Protein AF-A0AAV5XIL0-F1 (afdb_monomer_lite)

Secondary structure (DSSP, 8-state):
-PPP-HHHHHHHHHH-HHHHHHHHH-HHHHHHTS---HHHHHHHHHHHHHT-SS-HHHHHHHHHHHHHHHH--

pLDDT: mean 84.51, std 9.38, range [44.38, 92.0]

Foldseek 3Di:
DDQAELVNLLVCLVPPPVLLLVCLVCVPVSCVSGPYDPVRSVQLVVLSVVLPDDDSVSSSVSSNVSSCVVPVD

Sequence (73 aa):
MGRLGIRDLVGRAMIDKEFLAELLRDPRAVLADFDLSAEEQAAIMQAVGRTRSGSDRQRARALQIVLMKRWAT

Structure (mmCIF, N/CA/C/O backbone):
data_AF-A0AAV5XIL0-F1
#
_entry.id   AF-A0AAV5XIL0-F1
#
loop_
_atom_site.group_PDB
_atom_site.id
_atom_site.type_symbol
_atom_site.label_atom_id
_atom_site.label_alt_id
_atom_site.label_comp_id
_atom_site.label_asym_id
_atom_site.label_entity_id
_atom_site.label_seq_id
_atom_site.pdbx_PDB_ins_code
_atom_site.Cartn_x
_atom_site.Cartn_y
_atom_site.Cartn_z
_atom_site.occupancy
_atom_site.B_iso_or_equiv
_atom_site.auth_seq_id
_atom_site.auth_comp_id
_atom_site.auth_asym_id
_atom_site.auth_atom_id
_atom_site.pdbx_PDB_model_num
ATOM 1 N N . MET A 1 1 ? -2.133 -8.465 -22.037 1.00 44.38 1 MET A N 1
ATOM 2 C CA . MET A 1 1 ? -2.563 -7.491 -21.016 1.00 44.38 1 MET A CA 1
ATOM 3 C C . MET A 1 1 ? -1.389 -7.282 -20.082 1.00 44.38 1 MET A C 1
ATOM 5 O O . MET A 1 1 ? -0.861 -8.275 -19.599 1.00 44.38 1 MET A O 1
ATOM 9 N N . GLY A 1 2 ? -0.885 -6.052 -19.971 1.00 56.16 2 GLY A N 1
ATOM 10 C CA . 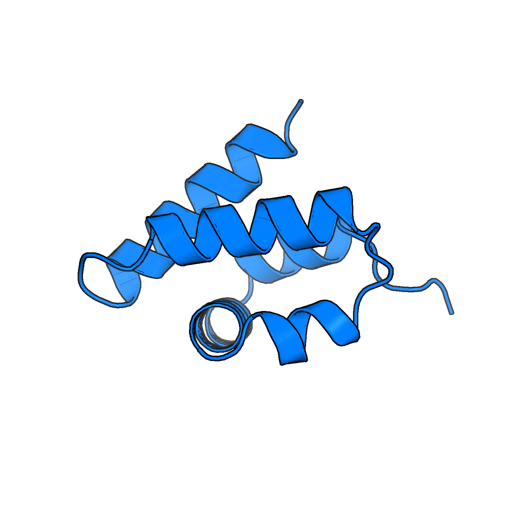GLY A 1 2 ? 0.269 -5.758 -19.115 1.00 56.16 2 GLY A CA 1
ATOM 11 C C . GLY A 1 2 ? -0.094 -6.051 -17.665 1.00 56.16 2 GLY A C 1
ATOM 12 O O . GLY A 1 2 ? -1.179 -5.669 -17.231 1.00 56.16 2 GLY A O 1
ATOM 13 N N . ARG A 1 3 ? 0.755 -6.792 -16.950 1.00 68.81 3 ARG A N 1
ATOM 14 C CA . ARG A 1 3 ? 0.540 -7.033 -15.522 1.00 68.81 3 ARG A CA 1
ATOM 15 C C . ARG A 1 3 ? 0.633 -5.694 -14.788 1.00 68.81 3 ARG A C 1
ATOM 17 O O . ARG A 1 3 ? 1.470 -4.867 -15.145 1.00 68.81 3 ARG A O 1
ATOM 24 N N . LEU A 1 4 ? -0.246 -5.477 -13.813 1.00 85.75 4 LEU A N 1
ATOM 25 C CA . LEU A 1 4 ? -0.267 -4.248 -13.022 1.00 85.75 4 LEU A CA 1
ATOM 26 C C . LEU A 1 4 ? 1.017 -4.179 -12.191 1.00 85.75 4 LEU A C 1
ATOM 28 O O . LEU A 1 4 ? 1.303 -5.096 -11.421 1.00 85.75 4 LEU A O 1
ATOM 32 N N . GLY A 1 5 ? 1.793 -3.114 -12.373 1.00 89.06 5 GLY A N 1
ATOM 33 C CA . GLY A 1 5 ? 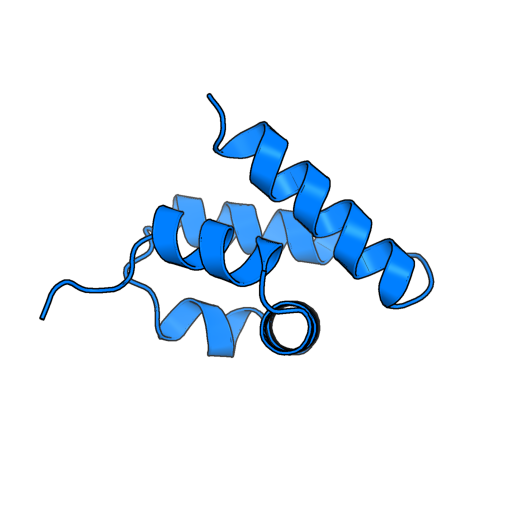3.062 -2.925 -11.677 1.00 89.06 5 GLY A CA 1
ATOM 34 C C . GLY A 1 5 ? 2.914 -2.064 -10.426 1.00 89.06 5 GLY A C 1
ATOM 35 O O . GLY A 1 5 ? 1.825 -1.620 -10.053 1.00 89.06 5 GLY A O 1
ATOM 36 N N . ILE A 1 6 ? 4.042 -1.742 -9.796 1.00 88.69 6 ILE A N 1
ATOM 37 C CA . ILE A 1 6 ? 4.048 -0.906 -8.590 1.00 88.69 6 ILE A CA 1
ATOM 38 C C . ILE A 1 6 ? 3.462 0.493 -8.813 1.00 88.69 6 ILE A C 1
ATOM 40 O O . ILE A 1 6 ? 2.810 1.041 -7.926 1.00 88.69 6 ILE A O 1
ATOM 44 N N . ARG A 1 7 ? 3.632 1.070 -10.010 1.00 87.88 7 ARG A N 1
ATOM 45 C CA . ARG A 1 7 ? 3.059 2.383 -10.349 1.00 87.88 7 ARG A CA 1
ATOM 46 C C . ARG A 1 7 ? 1.535 2.340 -10.379 1.00 87.88 7 ARG A C 1
ATOM 48 O O . ARG A 1 7 ? 0.908 3.272 -9.880 1.00 87.88 7 ARG A O 1
ATOM 55 N N . ASP A 1 8 ? 0.952 1.263 -10.900 1.00 90.81 8 ASP A N 1
ATOM 56 C CA . ASP A 1 8 ? -0.496 1.057 -10.903 1.00 90.81 8 ASP A CA 1
ATOM 57 C C . ASP A 1 8 ? -1.025 0.902 -9.479 1.00 90.81 8 ASP A C 1
ATOM 59 O O . ASP A 1 8 ? -2.007 1.548 -9.121 1.00 90.81 8 ASP A O 1
ATOM 63 N N . LEU A 1 9 ? -0.334 0.123 -8.638 1.00 91.44 9 LEU A N 1
ATOM 64 C CA . LEU A 1 9 ? -0.687 -0.035 -7.226 1.00 91.44 9 LEU A CA 1
ATOM 65 C C . LEU A 1 9 ? -0.698 1.306 -6.494 1.00 91.44 9 LEU A C 1
ATOM 67 O O . LEU A 1 9 ? -1.664 1.640 -5.807 1.00 91.44 9 LEU A O 1
ATOM 71 N N . VAL A 1 10 ? 0.379 2.080 -6.639 1.00 89.38 10 VAL A N 1
ATOM 72 C CA . VAL A 1 10 ? 0.515 3.384 -5.983 1.00 89.38 10 VAL A CA 1
ATOM 73 C C . VAL A 1 10 ? -0.550 4.343 -6.499 1.00 89.38 10 VAL A C 1
ATOM 75 O O . VAL A 1 10 ? -1.198 5.007 -5.695 1.00 89.38 10 VAL A O 1
ATOM 78 N N . GLY A 1 11 ? -0.780 4.377 -7.815 1.00 90.50 11 GLY A N 1
ATOM 79 C CA . GLY A 1 11 ? -1.823 5.193 -8.429 1.00 90.50 11 GLY A CA 1
ATOM 80 C C . GLY A 1 11 ? -3.204 4.874 -7.860 1.00 90.50 11 GLY A C 1
ATOM 81 O O . GLY A 1 11 ? -3.903 5.782 -7.409 1.00 90.50 11 GLY A O 1
ATOM 82 N N . ARG A 1 12 ? -3.558 3.586 -7.787 1.00 91.31 12 ARG A N 1
ATOM 83 C CA . ARG A 1 12 ? -4.835 3.113 -7.235 1.00 91.31 12 ARG A CA 1
ATOM 84 C C . ARG A 1 12 ? -4.974 3.455 -5.753 1.00 91.31 12 ARG A C 1
ATOM 86 O O . ARG A 1 12 ? -5.992 4.005 -5.360 1.00 91.31 12 ARG A O 1
ATOM 93 N N . ALA A 1 13 ? -3.921 3.271 -4.958 1.00 90.00 13 ALA A N 1
ATOM 94 C CA . ALA A 1 13 ? -3.891 3.659 -3.546 1.00 90.00 13 ALA A CA 1
ATOM 95 C C . ALA A 1 13 ? -4.073 5.173 -3.300 1.00 90.00 13 ALA A C 1
ATOM 97 O O . ALA A 1 13 ? -4.458 5.573 -2.197 1.00 90.00 13 ALA A O 1
ATOM 98 N N . MET A 1 14 ? -3.776 6.033 -4.282 1.00 88.81 14 MET A N 1
ATOM 99 C CA . MET A 1 14 ? -3.989 7.482 -4.156 1.00 88.81 14 MET A CA 1
ATOM 100 C C . MET A 1 14 ? -5.433 7.901 -4.436 1.00 88.81 14 MET A C 1
ATOM 102 O O . MET A 1 14 ? -5.931 8.824 -3.791 1.00 88.81 14 MET A O 1
ATOM 106 N N . ILE A 1 15 ? -6.091 7.251 -5.396 1.00 89.38 15 ILE A N 1
ATOM 107 C CA . ILE A 1 15 ? -7.414 7.654 -5.901 1.00 89.38 15 ILE A CA 1
ATOM 108 C C . ILE A 1 15 ? -8.559 6.836 -5.300 1.00 89.38 15 ILE A C 1
ATOM 110 O O . ILE A 1 15 ? -9.651 7.367 -5.108 1.00 89.38 15 ILE A O 1
ATOM 114 N N . ASP A 1 16 ? -8.306 5.571 -4.967 1.00 91.25 16 ASP A N 1
ATOM 115 C CA . ASP A 1 16 ? -9.304 4.616 -4.505 1.00 91.25 16 ASP A CA 1
ATOM 116 C C . ASP A 1 16 ? -9.127 4.329 -3.006 1.00 91.25 16 ASP A C 1
ATOM 118 O O . ASP A 1 16 ? -8.177 3.683 -2.550 1.00 91.25 16 ASP A O 1
ATOM 122 N N . LYS A 1 17 ? -10.069 4.853 -2.218 1.00 85.62 17 LYS A N 1
ATOM 123 C CA . LYS A 1 17 ? -10.081 4.700 -0.759 1.00 85.62 17 LYS A CA 1
ATOM 124 C C . LYS A 1 17 ? -10.508 3.303 -0.325 1.00 85.62 17 LYS A C 1
ATOM 126 O O . LYS A 1 17 ? -10.083 2.874 0.746 1.00 85.62 17 LYS A O 1
ATOM 131 N N . GLU A 1 18 ? -11.338 2.624 -1.112 1.00 88.31 18 GLU A N 1
ATOM 132 C CA . GLU A 1 18 ? -11.778 1.262 -0.808 1.00 88.31 18 GLU A CA 1
ATOM 133 C C . GLU A 1 18 ? -10.630 0.287 -1.047 1.00 88.31 18 GLU A C 1
ATOM 135 O O . GLU A 1 18 ? -10.306 -0.497 -0.157 1.00 88.31 18 GLU A O 1
ATOM 140 N N . PHE A 1 19 ? -9.908 0.450 -2.160 1.00 91.06 19 PHE A N 1
ATOM 141 C CA . PHE A 1 19 ? -8.664 -0.276 -2.416 1.00 91.06 19 PHE A CA 1
ATOM 142 C C . PHE A 1 19 ? -7.643 -0.077 -1.292 1.00 91.06 19 PHE A C 1
ATOM 144 O O . PHE A 1 19 ? -7.037 -1.029 -0.807 1.00 91.06 19 PHE A O 1
ATOM 151 N N . LEU A 1 20 ? -7.452 1.163 -0.836 1.00 88.56 20 LEU A N 1
ATOM 152 C CA . LEU A 1 20 ? -6.519 1.450 0.252 1.00 88.56 20 LEU A CA 1
ATOM 153 C C . LEU A 1 20 ? -6.949 0.803 1.580 1.00 88.56 20 LEU A C 1
ATOM 155 O O . LEU A 1 20 ? -6.098 0.343 2.343 1.00 88.56 20 LEU A O 1
ATOM 159 N N . ALA A 1 21 ? -8.252 0.762 1.867 1.00 88.81 21 ALA A N 1
ATOM 160 C CA . ALA A 1 21 ? -8.783 0.076 3.041 1.00 88.81 21 ALA A CA 1
ATOM 161 C C . ALA A 1 21 ? -8.578 -1.444 2.945 1.00 88.81 21 ALA A C 1
ATOM 163 O O . ALA A 1 21 ? -8.197 -2.071 3.935 1.00 88.81 21 ALA A O 1
ATOM 164 N N . GLU A 1 22 ? -8.758 -2.024 1.759 1.00 90.62 22 GLU A N 1
ATOM 165 C CA . GLU A 1 22 ? -8.494 -3.437 1.495 1.00 90.62 22 GLU A CA 1
ATOM 166 C C . GLU A 1 22 ? -7.001 -3.769 1.625 1.00 90.62 22 GLU A C 1
ATOM 168 O O . GLU A 1 22 ? -6.644 -4.704 2.337 1.00 90.62 22 GLU A O 1
ATOM 173 N N . LEU A 1 23 ? -6.117 -2.926 1.081 1.00 90.62 23 LEU A N 1
ATOM 174 C CA . LEU A 1 23 ? -4.662 -3.040 1.225 1.00 90.62 23 LEU A CA 1
ATOM 175 C C . LEU A 1 23 ? -4.213 -2.968 2.694 1.00 90.62 23 LEU A C 1
ATOM 177 O O . LEU A 1 23 ? -3.256 -3.628 3.090 1.00 90.62 23 LEU A O 1
ATOM 181 N N . LEU A 1 24 ? -4.891 -2.177 3.529 1.00 87.88 24 LEU A N 1
ATOM 182 C CA . LEU A 1 24 ? -4.625 -2.117 4.971 1.00 87.88 24 LEU A CA 1
ATOM 183 C C . LEU A 1 24 ? -5.192 -3.314 5.744 1.00 87.88 24 LEU A C 1
ATOM 185 O O . LEU A 1 24 ? -4.692 -3.621 6.833 1.00 87.88 24 LEU A O 1
ATOM 189 N N . ARG A 1 25 ? -6.253 -3.938 5.226 1.00 88.56 25 ARG A N 1
ATOM 190 C CA . ARG A 1 25 ? -6.943 -5.078 5.836 1.00 88.56 25 ARG A CA 1
ATOM 191 C C . ARG A 1 25 ? -6.233 -6.390 5.524 1.00 88.56 25 ARG A C 1
ATOM 193 O O . ARG A 1 25 ? -5.964 -7.152 6.449 1.00 88.56 25 ARG A O 1
ATOM 200 N N . ASP A 1 26 ? -5.927 -6.631 4.254 1.00 90.56 26 ASP A N 1
ATOM 201 C CA . ASP A 1 26 ? -5.209 -7.811 3.779 1.00 90.56 26 ASP A CA 1
ATOM 202 C C . ASP A 1 26 ? -4.201 -7.438 2.678 1.00 90.56 26 ASP A C 1
ATOM 204 O O . ASP A 1 26 ? -4.439 -7.641 1.484 1.00 90.56 26 ASP A O 1
ATOM 208 N N . PRO A 1 27 ? -3.032 -6.898 3.064 1.00 90.62 27 PRO A N 1
ATOM 209 C CA . PRO A 1 27 ? -2.014 -6.522 2.096 1.00 90.62 27 PRO A CA 1
ATOM 210 C C . PRO A 1 27 ? -1.481 -7.715 1.301 1.00 90.62 27 PRO A C 1
ATOM 212 O O . PRO A 1 27 ? -1.017 -7.527 0.186 1.00 90.62 27 PRO A O 1
ATOM 215 N N . ARG A 1 28 ? -1.518 -8.947 1.827 1.00 89.94 28 ARG A N 1
ATOM 216 C CA . ARG A 1 28 ? -0.980 -10.104 1.095 1.00 89.94 28 ARG A CA 1
ATOM 217 C C . ARG A 1 28 ? -1.882 -10.500 -0.063 1.00 89.94 28 ARG A C 1
ATOM 219 O O . ARG A 1 28 ? -1.354 -10.764 -1.138 1.00 89.94 28 ARG A O 1
ATOM 226 N N . ALA A 1 29 ? -3.194 -10.526 0.166 1.00 91.00 29 ALA A N 1
ATOM 227 C CA . ALA A 1 29 ? -4.166 -10.821 -0.878 1.00 91.00 29 ALA A CA 1
ATOM 228 C C . ALA A 1 29 ? -4.102 -9.772 -1.994 1.00 91.00 29 ALA A C 1
ATOM 230 O O . ALA A 1 29 ? -3.915 -10.131 -3.150 1.00 91.00 29 ALA A O 1
ATOM 231 N N . VAL A 1 30 ? -4.127 -8.483 -1.637 1.00 92.00 30 VAL A N 1
ATOM 232 C CA . VAL A 1 30 ? -4.089 -7.392 -2.623 1.00 92.00 30 VAL A CA 1
ATOM 233 C C . VAL A 1 30 ? -2.793 -7.398 -3.433 1.00 92.00 30 VAL A C 1
ATOM 235 O O . VAL A 1 30 ? -2.827 -7.222 -4.644 1.00 92.00 30 VAL A O 1
ATOM 238 N N . LEU A 1 31 ? -1.636 -7.603 -2.792 1.00 91.44 31 LEU A N 1
ATOM 239 C CA . LEU A 1 31 ? -0.344 -7.579 -3.489 1.00 91.44 31 LEU A CA 1
ATOM 240 C C . LEU A 1 31 ? -0.142 -8.774 -4.432 1.00 91.44 31 LEU A C 1
ATOM 242 O O . LEU A 1 31 ? 0.690 -8.672 -5.328 1.00 91.44 31 LEU A O 1
ATOM 246 N N . ALA A 1 32 ? -0.880 -9.875 -4.256 1.00 90.38 32 ALA A N 1
ATOM 247 C CA . ALA A 1 32 ? -0.787 -11.049 -5.125 1.00 90.38 32 ALA A CA 1
ATOM 248 C C . ALA A 1 32 ? -1.322 -10.794 -6.547 1.00 90.38 32 ALA A C 1
ATOM 250 O O . ALA A 1 32 ? -0.919 -11.490 -7.477 1.00 90.38 32 ALA A O 1
ATOM 251 N N . ASP A 1 33 ? -2.177 -9.780 -6.723 1.00 89.81 33 ASP A N 1
ATOM 252 C CA . ASP A 1 33 ? -2.718 -9.375 -8.027 1.00 89.81 33 ASP A CA 1
ATOM 253 C C . ASP A 1 33 ? -1.766 -8.468 -8.832 1.00 89.81 33 ASP A C 1
ATOM 255 O O . ASP A 1 33 ? -2.054 -8.117 -9.982 1.00 89.81 33 ASP A O 1
ATOM 259 N N . PHE A 1 34 ? -0.630 -8.075 -8.248 1.00 90.88 34 PHE A N 1
ATOM 260 C CA . PHE A 1 34 ? 0.358 -7.194 -8.869 1.00 90.88 34 PHE A CA 1
ATOM 261 C C . PHE A 1 34 ? 1.663 -7.941 -9.150 1.00 90.88 34 PHE A C 1
ATOM 263 O O . PHE A 1 34 ? 2.109 -8.780 -8.370 1.00 90.88 34 PHE A O 1
ATOM 270 N N . ASP A 1 35 ? 2.318 -7.593 -10.256 1.00 91.75 35 ASP A N 1
ATOM 271 C CA . ASP A 1 35 ? 3.621 -8.149 -10.637 1.00 91.75 35 ASP A CA 1
ATOM 272 C C . ASP A 1 35 ? 4.731 -7.381 -9.918 1.00 91.75 35 ASP A C 1
ATOM 274 O O . ASP A 1 35 ? 5.419 -6.538 -10.491 1.00 91.75 35 ASP A O 1
ATOM 278 N N . LEU A 1 36 ? 4.824 -7.620 -8.612 1.00 89.69 36 LEU A N 1
ATOM 279 C CA . LEU A 1 36 ? 5.804 -7.003 -7.730 1.00 89.69 36 LEU A CA 1
ATOM 280 C C . LEU A 1 36 ? 6.983 -7.942 -7.500 1.00 89.69 36 LEU A C 1
ATOM 282 O O . LEU A 1 36 ? 6.819 -9.141 -7.270 1.00 89.69 36 LEU A O 1
ATOM 286 N N . SER A 1 37 ? 8.183 -7.376 -7.466 1.00 90.00 37 SER A N 1
ATOM 287 C CA . SER A 1 37 ? 9.349 -8.067 -6.929 1.00 90.00 37 SER A CA 1
ATOM 288 C C . SER A 1 37 ? 9.193 -8.324 -5.424 1.00 90.00 37 SER A C 1
ATOM 290 O O . SER A 1 37 ? 8.463 -7.631 -4.706 1.00 90.00 37 SER A O 1
ATOM 292 N N . ALA A 1 38 ? 9.939 -9.304 -4.910 1.00 88.94 38 ALA A N 1
ATOM 293 C CA . ALA A 1 38 ? 9.956 -9.607 -3.480 1.00 88.94 38 ALA A CA 1
ATOM 294 C C . ALA A 1 38 ? 10.376 -8.391 -2.628 1.00 88.94 38 ALA A C 1
ATOM 296 O O . ALA A 1 38 ? 9.868 -8.199 -1.522 1.00 88.94 38 ALA A O 1
ATOM 297 N N . GLU A 1 39 ? 11.270 -7.547 -3.153 1.00 88.75 39 GLU A N 1
ATOM 298 C CA . GLU A 1 39 ? 11.713 -6.317 -2.492 1.00 88.75 39 GLU A CA 1
ATOM 299 C C . GLU A 1 39 ? 10.592 -5.276 -2.405 1.00 88.75 39 GLU A C 1
ATOM 301 O O . GLU A 1 39 ? 10.362 -4.689 -1.343 1.00 88.75 39 GLU A O 1
ATOM 306 N N . GLU A 1 40 ? 9.847 -5.081 -3.493 1.00 89.94 40 GLU A N 1
ATOM 307 C CA . GLU A 1 40 ? 8.699 -4.174 -3.543 1.00 89.94 40 GLU A CA 1
ATOM 308 C C . GLU A 1 40 ? 7.575 -4.636 -2.614 1.00 89.94 40 GLU A C 1
ATOM 310 O O . GLU A 1 40 ? 7.045 -3.848 -1.823 1.00 89.94 40 GLU A O 1
ATOM 315 N N . GLN A 1 41 ? 7.256 -5.931 -2.640 1.00 90.94 41 GLN A N 1
ATOM 316 C CA . GLN A 1 41 ? 6.247 -6.516 -1.766 1.00 90.94 41 GLN A CA 1
ATOM 317 C C . GLN A 1 41 ? 6.644 -6.369 -0.288 1.00 90.94 41 GLN A C 1
ATOM 319 O O . GLN A 1 41 ? 5.832 -5.943 0.540 1.00 90.94 41 GLN A O 1
ATOM 324 N N . ALA A 1 42 ? 7.908 -6.641 0.057 1.00 91.06 42 ALA A N 1
ATOM 325 C CA . ALA A 1 42 ? 8.424 -6.462 1.413 1.00 91.06 42 ALA A CA 1
ATOM 326 C C . ALA A 1 42 ? 8.402 -4.989 1.859 1.00 91.06 42 ALA A C 1
ATOM 328 O O . ALA A 1 42 ? 8.082 -4.689 3.015 1.00 91.06 42 ALA A O 1
ATOM 329 N N . ALA A 1 43 ? 8.707 -4.057 0.954 1.00 88.88 43 ALA A N 1
ATOM 330 C CA . ALA A 1 43 ? 8.647 -2.625 1.223 1.00 88.88 43 ALA A CA 1
ATOM 331 C C . ALA A 1 43 ? 7.222 -2.157 1.549 1.00 88.88 43 ALA A C 1
ATOM 333 O O . ALA A 1 43 ? 7.027 -1.418 2.521 1.00 88.88 43 ALA A O 1
ATOM 334 N N . ILE A 1 44 ? 6.226 -2.608 0.781 1.00 89.12 44 ILE A N 1
ATOM 335 C CA . ILE A 1 44 ? 4.819 -2.259 1.016 1.00 89.12 44 ILE A CA 1
ATOM 336 C C . ILE A 1 44 ? 4.325 -2.892 2.320 1.00 89.12 44 ILE A C 1
ATOM 338 O O . ILE A 1 44 ? 3.730 -2.202 3.147 1.00 89.12 44 ILE A O 1
ATOM 342 N N . MET A 1 45 ? 4.654 -4.160 2.571 1.00 90.12 45 MET A N 1
ATOM 343 C CA . MET A 1 45 ? 4.328 -4.838 3.831 1.00 90.12 45 MET A CA 1
ATOM 344 C C . MET A 1 45 ? 4.902 -4.102 5.052 1.00 90.12 45 MET A C 1
ATOM 346 O O . MET A 1 45 ? 4.210 -3.933 6.058 1.00 90.12 45 MET A O 1
ATOM 350 N N . GLN A 1 46 ? 6.137 -3.594 4.967 1.00 89.00 46 GLN A N 1
ATOM 351 C CA . GLN A 1 46 ? 6.710 -2.753 6.021 1.00 89.00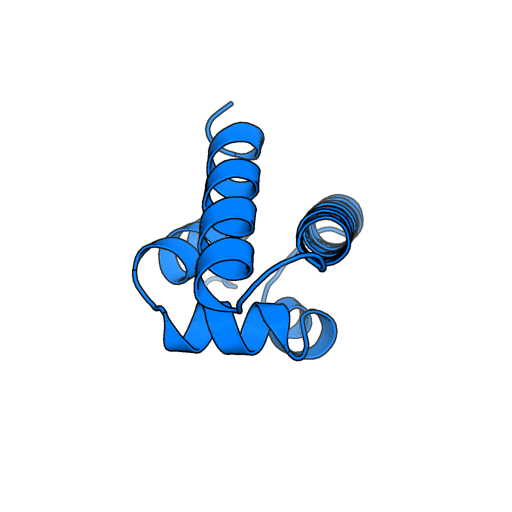 46 GLN A CA 1
ATOM 352 C C . GLN A 1 46 ? 5.964 -1.422 6.183 1.00 89.00 46 GLN A C 1
ATOM 354 O O . GLN A 1 46 ? 5.753 -0.977 7.312 1.00 89.00 46 GLN A O 1
ATOM 359 N N . ALA A 1 47 ? 5.560 -0.777 5.087 1.00 87.19 47 ALA A N 1
ATOM 360 C CA . ALA A 1 47 ? 4.808 0.477 5.129 1.00 87.19 47 ALA A CA 1
ATOM 361 C C . ALA A 1 47 ? 3.428 0.300 5.789 1.00 87.19 47 ALA A C 1
ATOM 363 O O . ALA A 1 47 ? 3.042 1.092 6.654 1.00 87.19 47 ALA A O 1
ATOM 364 N N . VAL A 1 48 ? 2.720 -0.779 5.445 1.00 87.25 48 VAL A N 1
ATOM 365 C CA . VAL A 1 48 ? 1.439 -1.160 6.061 1.00 87.25 48 VAL A CA 1
ATOM 366 C C . VAL A 1 48 ? 1.630 -1.496 7.547 1.00 87.25 48 VAL A C 1
ATOM 368 O O . VAL A 1 48 ? 0.859 -1.052 8.396 1.00 87.25 48 VAL A O 1
ATOM 371 N N . GLY A 1 49 ? 2.704 -2.206 7.905 1.00 84.12 49 GLY A N 1
ATOM 372 C CA . GLY A 1 49 ? 3.022 -2.516 9.303 1.00 84.12 49 GLY A CA 1
ATOM 373 C C . GLY A 1 49 ? 3.293 -1.275 10.165 1.00 84.12 49 GLY A C 1
ATOM 374 O O . GLY A 1 49 ? 2.829 -1.197 11.303 1.00 84.12 49 GLY A O 1
ATOM 375 N N . ARG A 1 50 ? 3.990 -0.269 9.618 1.00 79.62 50 ARG A N 1
ATOM 376 C CA . ARG A 1 50 ? 4.293 1.000 10.313 1.00 79.62 50 ARG A CA 1
ATOM 377 C C . ARG A 1 50 ? 3.062 1.878 10.540 1.00 79.62 50 ARG A C 1
ATOM 379 O O . ARG A 1 50 ? 3.074 2.729 11.422 1.00 79.62 50 ARG A O 1
ATOM 386 N N . THR A 1 51 ? 1.995 1.661 9.777 1.00 73.06 51 THR A N 1
ATOM 387 C CA . THR A 1 51 ? 0.751 2.438 9.836 1.00 73.06 51 THR A CA 1
ATOM 388 C C . THR A 1 51 ? -0.322 1.778 10.692 1.00 73.06 51 THR A C 1
ATOM 390 O O . THR A 1 51 ? -1.499 2.081 10.560 1.00 73.06 51 THR A O 1
ATOM 393 N N . ARG A 1 52 ? 0.045 0.875 11.608 1.00 65.81 52 ARG A N 1
ATOM 394 C CA . ARG A 1 52 ? -0.919 0.176 12.474 1.00 65.81 52 ARG A CA 1
ATOM 395 C C . ARG A 1 52 ? -1.448 1.018 13.646 1.00 65.81 52 ARG A C 1
ATOM 397 O O . ARG A 1 52 ? -2.405 0.602 14.288 1.00 65.81 52 ARG A O 1
ATOM 404 N N . SER A 1 53 ? -0.869 2.188 13.920 1.00 64.62 53 SER A N 1
ATOM 405 C CA . SER A 1 53 ? -1.298 3.058 15.023 1.00 64.62 53 SER A CA 1
ATOM 406 C C . SER A 1 53 ? -2.211 4.190 14.530 1.00 64.62 53 SER A C 1
ATOM 408 O O . SER A 1 53 ? -1.832 4.934 13.625 1.00 64.62 53 SER A O 1
ATOM 410 N N . GLY A 1 54 ? -3.405 4.323 15.120 1.00 67.31 54 GLY A N 1
ATOM 411 C CA . GLY A 1 54 ? -4.388 5.374 14.812 1.00 67.31 54 GLY A CA 1
ATOM 412 C C . GLY A 1 54 ? -5.676 4.876 14.143 1.00 67.31 54 GLY A C 1
ATOM 413 O O . GLY A 1 54 ? -5.830 3.694 13.848 1.00 67.31 54 GLY A O 1
ATOM 414 N N . SER A 1 55 ? -6.618 5.795 13.908 1.00 77.06 55 SER A N 1
ATOM 415 C CA . SER A 1 55 ? -7.874 5.514 13.186 1.00 77.06 55 SER A CA 1
ATOM 416 C C . SER A 1 55 ? 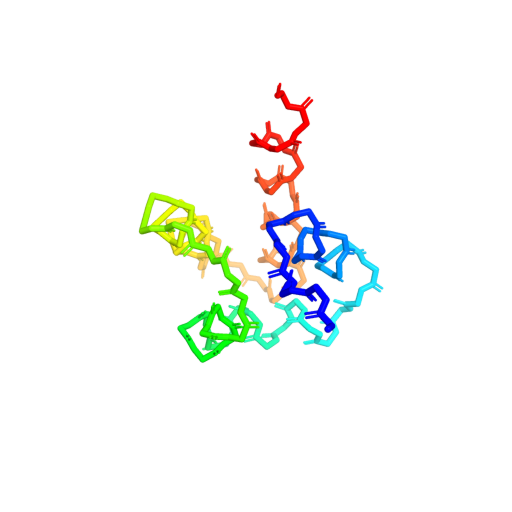-7.620 5.151 11.716 1.00 77.06 55 SER A C 1
ATOM 418 O O . SER A 1 55 ? -6.647 5.631 11.138 1.00 77.06 55 SER A O 1
ATOM 420 N N . ASP A 1 56 ? -8.498 4.383 11.059 1.00 76.44 56 ASP A N 1
ATOM 421 C CA . ASP A 1 56 ? -8.279 3.928 9.668 1.00 76.44 56 ASP A CA 1
ATOM 422 C C . ASP A 1 56 ? -7.975 5.064 8.680 1.00 76.44 56 ASP A C 1
ATOM 424 O O . ASP A 1 56 ? -7.139 4.912 7.791 1.00 76.44 56 ASP A O 1
ATOM 428 N N . ARG A 1 57 ? -8.551 6.255 8.892 1.00 77.00 57 ARG A N 1
ATOM 429 C CA . ARG A 1 57 ? -8.218 7.457 8.108 1.00 77.00 57 A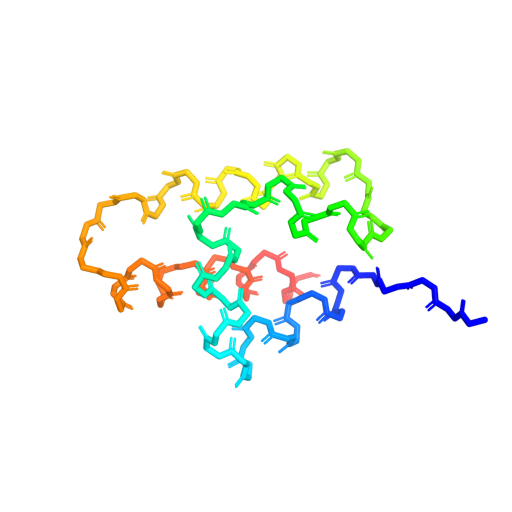RG A CA 1
ATOM 430 C C . ARG A 1 57 ? -6.778 7.938 8.312 1.00 77.00 57 ARG A C 1
ATOM 432 O O . ARG A 1 57 ? -6.143 8.366 7.351 1.00 77.00 57 ARG A O 1
ATOM 439 N N . GLN A 1 58 ? -6.253 7.882 9.536 1.00 81.06 58 GLN A N 1
ATOM 440 C CA . GLN A 1 58 ? -4.851 8.217 9.816 1.00 81.06 58 GLN A CA 1
ATOM 441 C C . GLN A 1 58 ? -3.905 7.167 9.235 1.00 81.06 58 GLN A C 1
ATOM 443 O O . GLN A 1 58 ? -2.885 7.533 8.654 1.00 81.06 58 GLN A O 1
ATOM 448 N N . ARG A 1 59 ? -4.272 5.885 9.330 1.00 82.12 59 ARG A N 1
ATOM 449 C CA . ARG A 1 59 ? -3.496 4.763 8.782 1.00 82.12 59 ARG A CA 1
ATOM 450 C C . ARG A 1 59 ? -3.378 4.862 7.260 1.00 82.12 59 ARG A C 1
ATOM 452 O O . ARG A 1 59 ? -2.271 4.838 6.728 1.00 82.12 59 ARG A O 1
ATOM 459 N N . ALA A 1 60 ? -4.504 5.091 6.584 1.00 83.31 60 ALA A N 1
ATOM 460 C CA . ALA A 1 60 ? -4.581 5.342 5.147 1.00 83.31 60 ALA A CA 1
ATOM 461 C C . ALA A 1 60 ? -3.689 6.513 4.720 1.00 83.31 60 ALA A C 1
ATOM 463 O O . ALA A 1 60 ? -2.838 6.365 3.845 1.00 83.31 60 ALA A O 1
ATOM 464 N N . ARG A 1 61 ? -3.816 7.664 5.388 1.00 83.38 61 ARG A N 1
ATOM 465 C CA . ARG A 1 61 ? -3.032 8.856 5.042 1.00 83.38 61 ARG A CA 1
ATOM 466 C C . ARG A 1 61 ? -1.534 8.656 5.266 1.00 83.38 61 ARG A C 1
ATOM 468 O O . ARG A 1 61 ? -0.728 9.078 4.442 1.00 83.38 61 ARG A O 1
ATOM 475 N N . ALA A 1 62 ? -1.154 8.001 6.358 1.00 85.00 62 ALA A N 1
ATOM 476 C CA . ALA A 1 62 ? 0.240 7.687 6.636 1.00 85.00 62 ALA A CA 1
ATOM 477 C C . ALA A 1 62 ? 0.821 6.719 5.589 1.00 85.00 62 ALA A C 1
ATOM 479 O O . ALA A 1 62 ? 1.959 6.904 5.158 1.00 85.00 62 ALA A O 1
ATOM 480 N N . LEU A 1 63 ? 0.034 5.743 5.121 1.00 84.56 63 LEU A N 1
ATOM 481 C CA . LEU A 1 63 ? 0.464 4.807 4.082 1.00 84.56 63 LEU A CA 1
ATOM 482 C C . LEU A 1 63 ? 0.657 5.528 2.747 1.00 84.56 63 LEU A C 1
ATOM 484 O O . LEU A 1 63 ? 1.678 5.331 2.092 1.00 84.56 63 LEU A O 1
ATOM 488 N N . GLN A 1 64 ? -0.261 6.428 2.389 1.00 86.38 64 GLN A N 1
ATOM 489 C CA . GLN A 1 64 ? -0.140 7.233 1.175 1.00 86.38 64 GLN A CA 1
ATOM 490 C C . GLN A 1 64 ? 1.141 8.076 1.163 1.00 86.38 64 GLN A C 1
ATOM 492 O O . GLN A 1 64 ? 1.858 8.089 0.165 1.00 86.38 64 GLN A O 1
ATOM 497 N N . ILE A 1 65 ? 1.479 8.714 2.289 1.00 86.94 65 ILE A N 1
ATOM 498 C CA . ILE A 1 65 ? 2.718 9.496 2.429 1.00 86.94 65 ILE A CA 1
ATOM 499 C C . ILE A 1 65 ? 3.957 8.612 2.227 1.00 86.94 65 ILE A C 1
ATOM 501 O O . ILE A 1 65 ? 4.900 9.019 1.548 1.00 86.94 65 ILE A O 1
ATOM 505 N N . VAL A 1 66 ? 3.968 7.403 2.797 1.00 86.69 66 VAL A N 1
ATOM 506 C CA . VAL A 1 66 ? 5.099 6.472 2.654 1.00 86.69 66 VAL A CA 1
ATOM 507 C C . VAL A 1 66 ? 5.247 5.991 1.210 1.00 86.69 66 VAL A C 1
ATOM 509 O O . VAL A 1 66 ? 6.367 5.981 0.698 1.00 86.69 66 VAL A O 1
ATOM 512 N N . LEU A 1 67 ? 4.141 5.630 0.551 1.00 86.69 67 LEU A N 1
ATOM 513 C CA . LEU A 1 67 ? 4.140 5.197 -0.849 1.00 86.69 67 LEU A CA 1
ATOM 514 C C . LEU A 1 67 ? 4.610 6.318 -1.782 1.00 86.69 67 LEU A C 1
ATOM 516 O O . LEU A 1 67 ? 5.484 6.083 -2.613 1.00 86.69 67 LEU A O 1
ATOM 520 N N . MET A 1 68 ? 4.105 7.542 -1.594 1.00 86.12 68 MET A N 1
ATOM 521 C CA . MET A 1 68 ? 4.554 8.709 -2.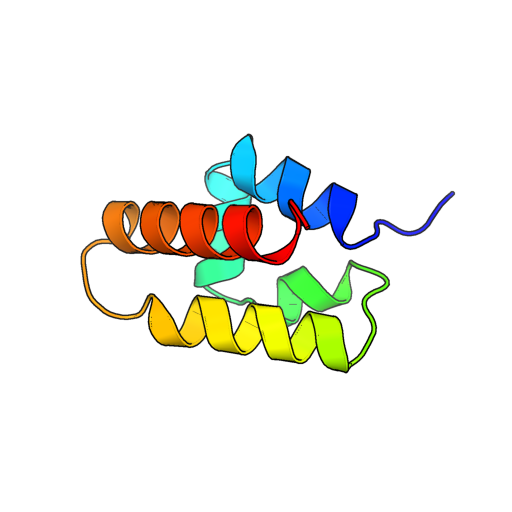356 1.00 86.12 68 MET A CA 1
ATOM 522 C C . MET A 1 68 ? 6.048 8.969 -2.161 1.00 86.12 68 MET A C 1
ATOM 524 O O . MET A 1 68 ? 6.774 9.114 -3.135 1.00 86.12 68 MET A O 1
ATOM 528 N N . LYS A 1 69 ? 6.534 8.999 -0.914 1.00 83.44 69 LYS A N 1
ATOM 529 C CA . LYS A 1 69 ? 7.943 9.316 -0.638 1.00 83.44 69 LYS A CA 1
ATOM 530 C C . LYS A 1 69 ? 8.903 8.283 -1.230 1.00 83.44 69 LYS A C 1
ATOM 532 O O . LYS A 1 69 ? 10.000 8.646 -1.634 1.00 83.44 69 LYS A O 1
ATOM 537 N N . ARG A 1 70 ? 8.520 7.005 -1.230 1.00 81.12 70 ARG A N 1
ATOM 538 C CA . ARG A 1 70 ? 9.394 5.918 -1.679 1.00 81.12 70 ARG A CA 1
ATOM 539 C C . ARG A 1 70 ? 9.458 5.802 -3.202 1.00 81.12 70 ARG A C 1
ATOM 541 O O . ARG A 1 70 ? 10.513 5.452 -3.704 1.00 81.12 70 ARG A O 1
ATOM 548 N N . TRP A 1 71 ? 8.368 6.112 -3.904 1.00 79.62 71 TRP A N 1
ATOM 549 C CA . TRP A 1 71 ? 8.246 5.882 -5.350 1.00 79.62 71 TRP A CA 1
ATOM 550 C C . TRP A 1 71 ? 8.138 7.159 -6.193 1.00 79.62 71 TRP A C 1
ATOM 552 O O . TRP A 1 71 ? 7.849 7.091 -7.385 1.00 79.62 71 TRP A O 1
ATOM 562 N N . ALA A 1 72 ? 8.370 8.321 -5.578 1.00 68.31 72 ALA A N 1
ATOM 563 C CA . ALA A 1 72 ? 8.617 9.588 -6.271 1.00 68.31 72 ALA A CA 1
ATOM 564 C C . ALA A 1 72 ? 10.113 9.855 -6.551 1.00 68.31 72 ALA A C 1
ATOM 566 O O . ALA A 1 72 ? 10.435 10.884 -7.141 1.00 68.31 72 ALA A O 1
ATOM 567 N N . THR A 1 73 ? 11.013 8.978 -6.094 1.00 56.84 73 THR A N 1
ATOM 568 C CA . THR A 1 73 ? 12.463 8.980 -6.370 1.00 56.84 73 THR A CA 1
ATOM 569 C C . THR A 1 73 ? 12.774 7.889 -7.377 1.00 56.84 73 THR A C 1
ATOM 571 O O . THR A 1 73 ? 13.630 8.148 -8.247 1.00 56.84 73 THR A O 1
#

Radius of gyration: 11.32 Å; chains: 1; bounding box: 24×21×36 Å